Protein AF-A0A7S0Z8Y3-F1 (afdb_monomer_lite)

Sequence (112 aa):
NIHMQAAPSQAEALFKQFKEKKEKLATQNKVSIMDKYGDASAGKALPDGLALGQTEQYVEYDRAGRVIKGNERPVAKSCYEEDVYLQNHTSVWGSFWHSGSWGYACCKQLVK

Structure (mmCIF, N/CA/C/O backbone):
data_AF-A0A7S0Z8Y3-F1
#
_entry.id   AF-A0A7S0Z8Y3-F1
#
loop_
_atom_site.group_PDB
_atom_site.id
_atom_site.type_symbol
_atom_site.label_atom_id
_atom_site.label_alt_id
_atom_site.label_comp_id
_atom_site.label_asym_id
_atom_site.label_entity_id
_atom_site.label_seq_id
_atom_site.pdbx_PDB_ins_code
_atom_site.Cartn_x
_atom_site.Cartn_y
_atom_site.Cartn_z
_atom_site.occupancy
_atom_site.B_iso_or_equiv
_atom_site.auth_seq_id
_atom_site.auth_comp_id
_atom_site.auth_asym_id
_atom_site.auth_atom_id
_atom_site.pdbx_PDB_model_num
ATOM 1 N N . ASN A 1 1 ? -35.859 22.008 34.955 1.00 57.44 1 ASN A N 1
ATOM 2 C CA . ASN A 1 1 ? -36.141 21.754 36.383 1.00 57.44 1 ASN A CA 1
ATOM 3 C C . ASN A 1 1 ? -37.126 20.602 36.505 1.00 57.44 1 ASN A C 1
ATOM 5 O O . ASN A 1 1 ? -38.321 20.838 36.441 1.00 57.44 1 ASN A O 1
ATOM 9 N N . ILE A 1 2 ? -36.628 19.364 36.599 1.00 68.12 2 ILE A N 1
ATOM 10 C CA . ILE A 1 2 ? -37.444 18.181 36.924 1.00 68.12 2 ILE A CA 1
ATOM 11 C C . ILE A 1 2 ? -37.258 17.915 38.416 1.00 68.12 2 ILE A C 1
ATOM 13 O O . ILE A 1 2 ? -36.125 17.803 38.877 1.00 68.12 2 ILE A O 1
ATOM 17 N N . HIS A 1 3 ? -38.356 17.859 39.169 1.00 73.00 3 HIS A N 1
ATOM 18 C CA . HIS A 1 3 ? -38.329 17.672 40.617 1.00 73.00 3 HIS A CA 1
ATOM 19 C C . HIS A 1 3 ? -38.736 16.238 40.967 1.00 73.00 3 HIS A C 1
ATOM 21 O O . HIS A 1 3 ? -39.883 15.841 40.761 1.00 73.00 3 HIS A O 1
ATOM 27 N N . MET A 1 4 ? -37.791 15.464 41.506 1.00 76.88 4 MET A N 1
ATOM 28 C CA . M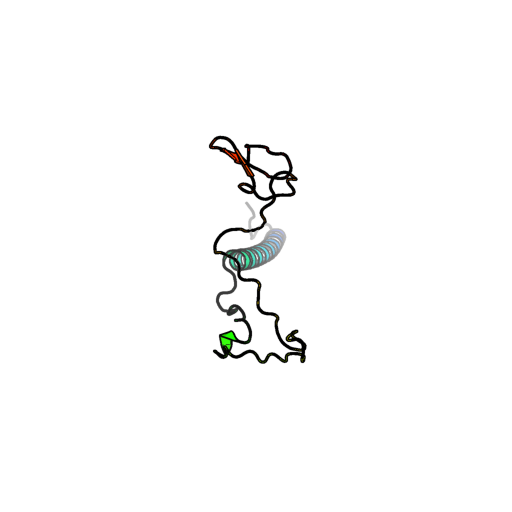ET A 1 4 ? -37.921 14.015 41.716 1.00 76.88 4 MET A CA 1
ATOM 29 C C . MET A 1 4 ? -39.116 13.630 42.601 1.00 76.88 4 MET A C 1
ATOM 31 O O . MET A 1 4 ? -39.765 12.622 42.352 1.00 76.88 4 MET A O 1
ATOM 35 N N . GLN A 1 5 ? -39.439 14.457 43.598 1.00 81.56 5 GLN A N 1
ATOM 36 C CA . GLN A 1 5 ? -40.572 14.218 44.498 1.00 81.56 5 GLN A CA 1
ATOM 37 C C . GLN A 1 5 ? -41.906 14.742 43.943 1.00 81.56 5 GLN A C 1
ATOM 39 O O . GLN A 1 5 ? -42.955 14.300 44.392 1.00 81.56 5 GLN A O 1
ATOM 44 N N . ALA A 1 6 ? -41.884 15.681 42.986 1.00 81.62 6 ALA A N 1
ATOM 45 C CA . ALA A 1 6 ? -43.109 16.303 42.467 1.00 81.62 6 ALA A CA 1
ATOM 46 C C . ALA A 1 6 ? -43.652 15.581 41.225 1.00 81.62 6 ALA A C 1
ATOM 48 O O . ALA A 1 6 ? -44.850 15.612 40.970 1.00 81.62 6 ALA A O 1
ATOM 49 N N . ALA A 1 7 ? -42.778 14.921 40.459 1.00 84.81 7 ALA A N 1
ATOM 50 C CA . ALA A 1 7 ? -43.153 14.154 39.274 1.00 84.81 7 ALA A CA 1
ATOM 51 C C . ALA A 1 7 ? -42.307 12.867 39.163 1.00 84.81 7 ALA A C 1
ATOM 53 O O . ALA A 1 7 ? -41.450 12.761 38.277 1.00 84.81 7 ALA A O 1
ATOM 54 N N . PRO A 1 8 ? -42.515 11.879 40.057 1.00 85.69 8 PRO A N 1
ATOM 55 C CA . PRO A 1 8 ? -41.686 10.674 40.120 1.00 85.69 8 PRO A CA 1
ATOM 56 C C . PRO A 1 8 ? -41.764 9.827 38.841 1.00 85.69 8 PRO A C 1
ATOM 58 O O . PRO A 1 8 ? -40.740 9.335 38.376 1.00 85.69 8 PRO A O 1
ATOM 61 N N . SER A 1 9 ? -42.940 9.728 38.209 1.00 87.25 9 SER A N 1
ATOM 62 C CA . SER A 1 9 ? -43.120 8.984 36.952 1.00 87.25 9 SER A CA 1
ATOM 63 C C . SER A 1 9 ? -42.338 9.596 35.783 1.00 87.25 9 SER A C 1
ATOM 65 O O . SER A 1 9 ? -41.715 8.880 34.999 1.00 87.25 9 SER A O 1
ATOM 67 N N . GLN A 1 10 ? -42.314 10.930 35.683 1.00 86.25 10 GLN A N 1
ATOM 68 C CA . GLN A 1 10 ? -41.545 11.643 34.663 1.00 86.25 10 GLN A CA 1
ATOM 69 C C . GLN A 1 10 ? -40.037 11.492 34.897 1.00 86.25 10 GLN A C 1
ATOM 71 O O . GLN A 1 10 ? -39.285 11.265 33.947 1.00 86.25 10 GLN A O 1
ATOM 76 N N . ALA A 1 11 ? -39.591 11.580 36.154 1.00 87.25 11 ALA A N 1
ATOM 77 C CA . ALA A 1 11 ? -38.193 11.360 36.518 1.00 87.25 11 ALA A CA 1
ATOM 78 C C . ALA A 1 11 ? -37.737 9.923 36.198 1.00 87.25 11 ALA A C 1
ATOM 80 O O . ALA A 1 11 ? -36.648 9.731 35.656 1.00 87.25 11 ALA A O 1
ATOM 81 N N . GLU A 1 12 ? -38.583 8.921 36.455 1.00 87.62 12 GLU A N 1
ATOM 82 C CA . GLU A 1 12 ? -38.296 7.516 36.144 1.00 87.62 12 GLU A CA 1
ATOM 83 C C . GLU A 1 12 ? -38.178 7.267 34.630 1.00 87.62 12 GLU A C 1
ATOM 85 O O . GLU A 1 12 ? -37.242 6.601 34.177 1.00 87.62 12 GLU A O 1
ATOM 90 N N . ALA A 1 13 ? -39.082 7.841 33.828 1.00 89.69 13 ALA A N 1
ATOM 91 C CA . ALA A 1 13 ? -39.031 7.732 32.370 1.00 89.69 13 ALA A CA 1
ATOM 92 C C . ALA A 1 13 ? -37.743 8.349 31.793 1.00 89.69 13 ALA A C 1
ATOM 94 O O . ALA A 1 13 ? -37.077 7.737 30.954 1.00 89.69 13 ALA A O 1
ATOM 95 N N . LEU A 1 14 ? -37.346 9.527 32.285 1.00 89.44 14 LEU A N 1
ATOM 96 C CA . LEU A 1 14 ? -36.094 10.175 31.885 1.00 89.44 14 LEU A CA 1
ATOM 97 C C . LEU A 1 14 ? -34.863 9.367 32.313 1.00 89.44 14 LEU A C 1
ATOM 99 O O . LEU A 1 14 ? -33.893 9.279 31.560 1.00 89.44 14 LEU A O 1
ATOM 103 N N . PHE A 1 15 ? -34.903 8.738 33.488 1.00 90.38 15 PHE A N 1
ATOM 104 C CA . PHE A 1 15 ? -33.818 7.886 33.967 1.00 90.38 15 PHE A CA 1
ATOM 105 C C . PHE A 1 15 ? -33.629 6.633 33.098 1.00 90.38 15 PHE A C 1
ATOM 107 O O . PHE A 1 15 ? -32.495 6.285 32.760 1.00 90.38 15 PHE A O 1
ATOM 114 N N . LYS A 1 16 ? -34.728 5.990 32.679 1.00 92.69 16 LYS A N 1
ATOM 115 C CA . LYS A 1 16 ? -34.699 4.866 31.726 1.00 92.69 16 LYS A CA 1
ATOM 116 C C . LYS A 1 16 ? -34.067 5.284 30.395 1.00 92.69 16 LYS A C 1
ATOM 118 O O . LYS A 1 16 ? -33.100 4.664 29.956 1.00 92.69 16 LYS A O 1
ATOM 123 N N . GLN A 1 17 ? -34.512 6.406 29.825 1.00 93.31 17 GLN A N 1
ATOM 124 C CA . GLN A 1 17 ? -33.933 6.953 28.591 1.00 93.31 17 GLN A CA 1
ATOM 125 C C . GLN A 1 17 ? -32.447 7.309 28.738 1.00 93.31 17 GLN A C 1
ATOM 127 O O . GLN A 1 17 ? -31.660 7.112 27.811 1.00 93.31 17 GLN A O 1
ATOM 132 N N . PHE A 1 18 ? -32.043 7.843 29.893 1.00 94.38 18 PHE A N 1
ATOM 133 C CA . PHE A 1 18 ? -30.644 8.162 30.166 1.00 94.38 18 PHE A CA 1
ATOM 134 C C . PHE A 1 18 ? -29.771 6.904 30.199 1.00 94.38 18 PHE A C 1
ATOM 136 O O . PHE A 1 18 ? -28.700 6.901 29.592 1.00 94.38 18 PHE A O 1
ATOM 143 N N . LYS A 1 19 ? -30.232 5.827 30.851 1.00 95.00 19 LYS A N 1
ATOM 144 C CA . LYS A 1 19 ? -29.523 4.539 30.862 1.00 95.00 19 LYS A CA 1
ATOM 145 C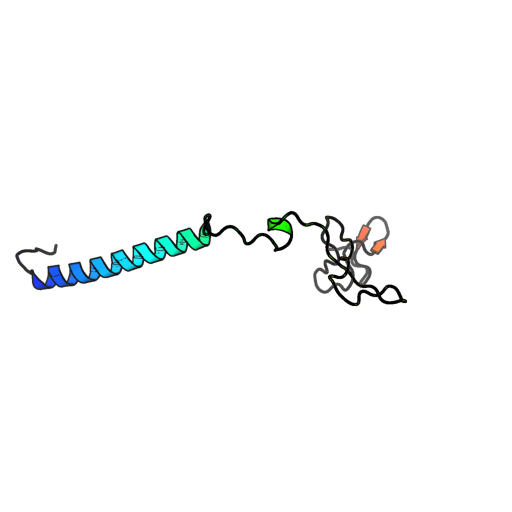 C . LYS A 1 19 ? -29.318 3.996 29.450 1.00 95.00 19 LYS A C 1
ATOM 147 O O . LYS A 1 19 ? -28.181 3.715 29.079 1.00 95.00 19 LYS A O 1
ATOM 152 N N . GLU A 1 20 ? -30.375 3.955 28.642 1.00 95.75 20 GLU A N 1
ATOM 153 C CA . GLU A 1 20 ? -30.292 3.485 27.253 1.00 95.75 20 GLU A CA 1
ATOM 154 C C . GLU A 1 20 ? -29.316 4.320 26.411 1.00 95.75 20 GLU A C 1
ATOM 156 O O . GLU A 1 20 ? -28.516 3.781 25.645 1.00 95.75 20 GLU A O 1
ATOM 161 N N . LYS A 1 21 ? -29.347 5.653 26.550 1.00 95.06 21 LYS A N 1
ATOM 162 C CA . LYS A 1 21 ? -28.418 6.544 25.835 1.00 95.06 21 LYS A CA 1
ATOM 163 C C . LYS A 1 21 ? -26.974 6.353 26.294 1.00 95.06 21 LYS A C 1
ATOM 165 O O . LYS A 1 21 ? -26.069 6.385 25.463 1.00 95.06 21 LYS A O 1
ATOM 170 N N . LYS A 1 22 ? -26.753 6.137 27.593 1.00 96.12 22 LYS A N 1
ATOM 171 C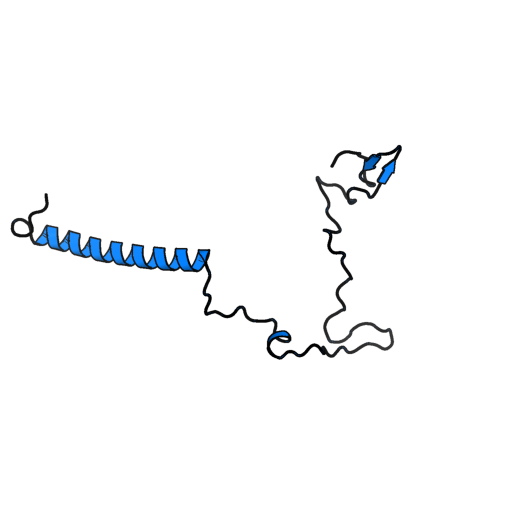 CA . LYS A 1 22 ? -25.423 5.887 28.160 1.00 96.12 22 LYS A CA 1
ATOM 172 C C . LYS A 1 22 ? -24.823 4.588 27.623 1.00 96.12 22 LYS A C 1
ATOM 174 O O . LYS A 1 22 ? -23.655 4.582 27.244 1.00 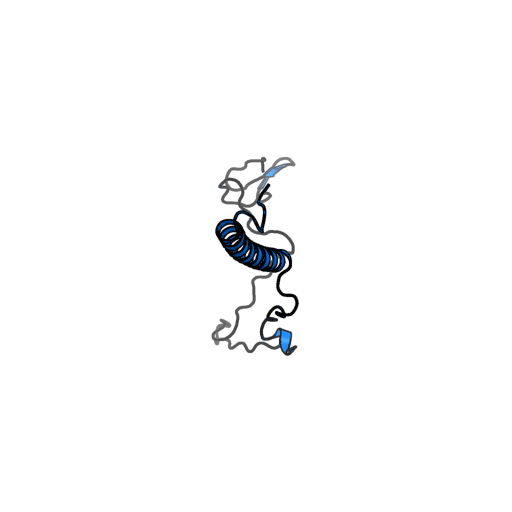96.12 22 LYS A O 1
ATOM 179 N N . GLU A 1 23 ? -25.614 3.519 27.555 1.00 96.00 23 GLU A N 1
ATOM 180 C CA . GLU A 1 23 ? -25.175 2.237 26.993 1.00 96.00 23 GLU A CA 1
ATOM 181 C C . GLU A 1 23 ? -24.826 2.368 25.507 1.00 96.00 23 GLU A C 1
ATOM 183 O O . GLU A 1 23 ? -23.743 1.954 25.098 1.00 96.00 23 GLU A O 1
ATOM 188 N N . LYS A 1 24 ? -25.677 3.039 24.717 1.00 95.88 24 LYS A N 1
ATOM 189 C CA . LYS A 1 24 ? -25.413 3.308 23.292 1.00 95.88 24 LYS A CA 1
ATOM 190 C C . LYS A 1 24 ? -24.144 4.139 23.068 1.00 95.88 24 LYS A C 1
ATOM 192 O O . LYS A 1 24 ? -23.379 3.849 22.155 1.00 95.88 24 LYS A O 1
ATOM 197 N N . LEU A 1 25 ? -23.892 5.152 23.897 1.00 95.44 25 LEU A N 1
ATOM 198 C CA . LEU A 1 25 ? -22.659 5.943 23.814 1.00 95.44 25 LEU A CA 1
ATOM 199 C C . LEU A 1 25 ? -21.420 5.119 24.180 1.00 95.44 25 LEU A C 1
ATOM 201 O O . LEU A 1 25 ? -20.386 5.239 23.527 1.00 95.44 25 LEU A O 1
ATOM 205 N N . ALA A 1 26 ? -21.514 4.262 25.199 1.00 94.81 26 ALA A N 1
ATOM 206 C CA . ALA A 1 26 ? -20.407 3.397 25.595 1.00 94.81 26 ALA A CA 1
ATOM 207 C C . ALA A 1 26 ? -20.038 2.400 24.485 1.00 94.81 26 ALA A C 1
ATOM 209 O O . ALA A 1 26 ? -18.852 2.207 24.207 1.00 94.81 26 ALA A O 1
ATOM 210 N N . THR A 1 27 ? -21.032 1.806 23.813 1.00 94.25 27 THR A N 1
ATOM 211 C CA . THR A 1 27 ? -20.777 0.898 22.686 1.00 94.25 27 THR A CA 1
ATOM 212 C C . THR A 1 27 ? -20.194 1.633 21.482 1.00 94.25 27 THR A C 1
ATOM 214 O O . THR A 1 27 ? -19.199 1.169 20.932 1.00 94.25 27 THR A O 1
ATOM 217 N N . GLN A 1 28 ? -20.728 2.805 21.122 1.00 94.81 28 GLN A N 1
ATOM 218 C CA . GLN A 1 28 ? -20.181 3.632 20.038 1.00 94.81 28 GLN A CA 1
ATOM 219 C C . GLN A 1 28 ? -18.728 4.044 20.294 1.00 94.81 28 GLN A C 1
ATOM 221 O O . GLN A 1 28 ? -17.897 3.944 19.394 1.00 94.81 28 GLN A O 1
ATOM 226 N N . ASN A 1 29 ? -18.395 4.443 21.524 1.00 92.25 29 ASN A N 1
ATOM 227 C CA . ASN A 1 29 ? -17.019 4.780 21.888 1.00 92.25 29 ASN A CA 1
ATOM 228 C C . ASN A 1 29 ? -16.089 3.568 21.771 1.00 92.25 29 ASN A C 1
ATOM 230 O O . ASN A 1 29 ? -14.992 3.695 21.231 1.00 92.25 29 ASN A O 1
ATOM 234 N N . LYS A 1 30 ? -16.528 2.386 22.226 1.00 91.00 30 LYS A N 1
ATOM 235 C CA . LYS A 1 30 ? -15.751 1.146 22.086 1.00 91.00 30 LYS A CA 1
ATOM 236 C C . LYS A 1 30 ? -15.481 0.818 20.615 1.00 91.00 30 LYS A C 1
ATOM 238 O O . LYS A 1 30 ? -14.342 0.515 20.276 1.00 91.00 30 LYS A O 1
ATOM 243 N N . VAL A 1 31 ? -16.502 0.911 19.760 1.00 91.06 31 VAL A N 1
ATOM 244 C CA . VAL A 1 31 ? -16.372 0.681 18.311 1.00 91.06 31 VAL A CA 1
ATOM 245 C C . VAL A 1 31 ? -15.428 1.706 17.686 1.00 91.06 31 VAL A C 1
ATOM 247 O O . VAL A 1 31 ? -14.477 1.318 17.025 1.00 91.06 31 VAL A O 1
ATOM 250 N N . SER A 1 32 ? -15.584 3.001 17.986 1.00 91.69 32 SER A N 1
ATOM 251 C CA . SER A 1 32 ? -14.700 4.032 17.427 1.00 91.69 32 SER A CA 1
ATOM 252 C C . SER A 1 32 ? -13.235 3.860 17.835 1.00 91.69 32 SER A C 1
ATOM 254 O O . SER A 1 32 ? -12.355 4.197 17.045 1.00 91.69 32 SER A O 1
ATOM 256 N N . ILE A 1 33 ? -12.959 3.409 19.062 1.00 89.44 33 ILE A N 1
ATOM 257 C CA . ILE A 1 33 ? -11.589 3.134 19.512 1.00 89.44 33 ILE A CA 1
ATOM 258 C C . ILE A 1 33 ? -11.049 1.898 18.783 1.00 89.44 33 ILE A C 1
ATOM 260 O O . ILE A 1 33 ? -9.921 1.938 18.295 1.00 89.44 33 ILE A O 1
ATOM 264 N N . MET A 1 34 ? -11.865 0.848 18.650 1.00 87.50 34 MET A N 1
ATOM 265 C CA . MET A 1 34 ? -11.513 -0.372 17.920 1.00 87.50 34 MET A CA 1
ATOM 266 C C . MET A 1 34 ? -11.214 -0.097 16.441 1.00 87.50 34 MET A C 1
ATOM 268 O O . MET A 1 34 ? -10.218 -0.585 15.928 1.00 87.50 34 MET A O 1
ATOM 272 N N . ASP A 1 35 ? -12.008 0.732 15.766 1.00 86.69 35 ASP A N 1
ATOM 273 C CA . ASP A 1 35 ? -11.795 1.050 14.348 1.00 86.69 35 ASP A CA 1
ATOM 274 C C . ASP A 1 35 ? -10.532 1.894 14.126 1.00 86.69 35 ASP A C 1
ATOM 276 O O . ASP A 1 35 ? -9.836 1.734 13.125 1.00 86.69 35 ASP A O 1
ATOM 280 N N . LYS A 1 36 ? -10.217 2.805 15.059 1.00 87.94 36 LYS A N 1
ATOM 281 C CA . LYS A 1 36 ? -9.052 3.698 14.942 1.00 87.94 36 LYS A CA 1
ATOM 282 C C . LYS A 1 36 ? -7.735 3.011 15.275 1.00 87.94 36 LYS A C 1
ATOM 284 O O . LYS A 1 36 ? -6.724 3.310 14.645 1.00 87.94 36 LYS A O 1
ATOM 289 N N . TYR A 1 37 ? -7.732 2.161 16.296 1.00 84.44 37 TYR A N 1
ATOM 290 C CA . TYR A 1 37 ? -6.503 1.587 16.846 1.00 84.44 37 TYR A CA 1
ATOM 291 C C . TYR A 1 37 ? -6.380 0.082 16.600 1.00 84.44 37 TYR A C 1
ATOM 293 O O . TYR A 1 37 ? -5.297 -0.473 16.782 1.00 84.44 37 TYR A O 1
ATOM 301 N N . GLY A 1 38 ? -7.449 -0.565 16.135 1.00 79.44 38 GLY A N 1
ATOM 302 C CA . GLY A 1 38 ? -7.521 -2.012 16.007 1.00 79.44 38 GLY A CA 1
ATOM 303 C C . GLY A 1 38 ? -7.507 -2.711 17.364 1.00 79.44 38 GLY A C 1
ATOM 304 O O . GLY A 1 38 ? -7.369 -2.097 18.425 1.00 79.44 38 GLY A O 1
ATOM 305 N N . ASP A 1 39 ? -7.619 -4.032 17.322 1.00 77.94 39 ASP A N 1
ATOM 306 C CA . ASP A 1 39 ? -7.360 -4.865 18.484 1.00 77.94 39 ASP A CA 1
ATOM 307 C C . ASP A 1 39 ? -5.873 -5.239 18.497 1.00 77.94 39 ASP A C 1
ATOM 309 O O . ASP A 1 39 ? -5.415 -6.041 17.687 1.00 77.94 39 ASP A O 1
ATOM 313 N N . ALA A 1 40 ? -5.101 -4.653 19.415 1.00 66.25 40 ALA A N 1
ATOM 314 C CA . ALA A 1 40 ? -3.687 -4.990 19.585 1.00 66.25 40 ALA A CA 1
ATOM 315 C C . ALA A 1 40 ? -3.471 -6.435 20.083 1.00 66.25 40 ALA A C 1
ATOM 317 O O . ALA A 1 40 ? -2.365 -6.961 19.964 1.00 66.25 40 ALA A O 1
ATOM 318 N N . SER A 1 41 ? -4.510 -7.069 20.643 1.00 64.56 41 SER A N 1
ATOM 319 C CA . SER A 1 41 ? -4.484 -8.464 21.098 1.00 64.56 41 SER A CA 1
ATOM 320 C C . SER A 1 41 ? -4.911 -9.456 20.016 1.00 64.56 41 SER A C 1
ATOM 322 O O . SER A 1 41 ? -4.509 -10.620 20.065 1.00 64.56 41 SER A O 1
ATOM 324 N N . ALA A 1 42 ? -5.639 -8.992 18.993 1.00 63.91 42 ALA A N 1
ATOM 325 C CA . ALA A 1 42 ? -5.794 -9.727 17.748 1.00 63.91 42 ALA A CA 1
ATOM 326 C C . ALA A 1 42 ? -4.464 -9.632 16.998 1.00 63.91 42 ALA A C 1
ATOM 328 O O . ALA A 1 42 ? -4.273 -8.791 16.118 1.00 63.91 42 ALA A O 1
ATOM 329 N N . GLY A 1 43 ? -3.503 -10.463 17.411 1.00 62.78 43 GLY A N 1
ATOM 330 C CA . GLY A 1 43 ? -2.236 -10.610 16.716 1.00 62.78 43 GLY A CA 1
ATOM 331 C C . GLY A 1 43 ? -2.532 -10.721 15.228 1.00 62.78 43 GLY A C 1
ATOM 332 O O . GLY A 1 43 ? -3.296 -11.596 14.820 1.00 62.78 43 GLY A O 1
ATOM 333 N N . LYS A 1 44 ? -2.004 -9.778 14.434 1.00 65.31 44 LYS A N 1
ATOM 334 C CA . LYS A 1 44 ? -2.090 -9.842 12.972 1.00 65.31 44 LYS A CA 1
ATOM 335 C C . LYS A 1 44 ? -1.727 -11.268 12.603 1.00 65.31 44 LYS A C 1
ATOM 337 O O . LYS A 1 44 ? -0.631 -11.682 12.969 1.00 65.31 44 LYS A O 1
ATOM 342 N N . ALA A 1 45 ? -2.642 -12.009 11.979 1.00 65.88 45 ALA A N 1
ATOM 343 C CA . ALA A 1 45 ? -2.351 -13.367 11.550 1.00 65.88 45 ALA A CA 1
ATOM 344 C C . ALA A 1 45 ? -1.094 -13.279 10.686 1.00 65.88 45 ALA A C 1
ATOM 346 O O . ALA A 1 45 ? -1.118 -12.692 9.600 1.00 65.88 45 ALA A O 1
ATOM 347 N N . LEU A 1 46 ? 0.038 -13.719 11.242 1.00 62.16 46 LEU A N 1
ATOM 348 C CA . LEU A 1 46 ? 1.268 -13.762 10.483 1.00 62.16 46 LEU A CA 1
ATOM 349 C C . LEU A 1 46 ? 0.989 -14.727 9.329 1.00 62.16 46 LEU A C 1
ATOM 351 O O . LEU A 1 46 ? 0.345 -15.750 9.566 1.00 62.16 46 LEU A O 1
ATOM 355 N N . PRO A 1 47 ? 1.423 -14.415 8.097 1.00 66.81 47 PRO A N 1
ATOM 356 C CA . PRO A 1 47 ? 1.283 -15.359 6.996 1.00 66.81 47 PRO A CA 1
ATOM 357 C C . PRO A 1 47 ? 1.822 -16.724 7.442 1.00 66.81 47 PRO A C 1
ATOM 359 O O . PRO A 1 47 ? 2.850 -16.768 8.117 1.00 66.81 47 PRO A O 1
ATOM 362 N N . ASP A 1 48 ? 1.120 -17.810 7.104 1.00 64.81 48 ASP A N 1
ATOM 363 C CA . ASP A 1 48 ? 1.287 -19.134 7.736 1.00 64.81 48 ASP A CA 1
ATOM 364 C C . ASP A 1 48 ? 2.745 -19.643 7.778 1.00 64.81 48 ASP A C 1
ATOM 366 O O . ASP A 1 48 ? 3.135 -20.340 8.713 1.00 64.81 48 ASP A O 1
ATOM 370 N N . GLY A 1 49 ? 3.594 -19.245 6.822 1.00 61.19 49 GLY A N 1
ATOM 371 C CA . GLY A 1 49 ? 5.027 -19.580 6.816 1.00 61.19 49 GLY A CA 1
ATOM 372 C C . GLY A 1 49 ? 5.902 -18.738 7.760 1.00 61.19 49 GLY A C 1
ATOM 373 O O . GLY A 1 49 ? 6.932 -19.206 8.243 1.00 61.19 49 GLY A O 1
ATOM 374 N N . LEU A 1 50 ? 5.491 -17.508 8.079 1.00 61.69 50 LEU A N 1
ATOM 375 C CA . LEU A 1 50 ? 6.248 -16.580 8.924 1.00 61.69 50 LEU A CA 1
ATOM 376 C C . LEU A 1 50 ? 6.074 -16.885 10.417 1.00 61.69 50 LEU A C 1
ATOM 378 O O . LEU A 1 50 ? 7.019 -16.715 11.181 1.00 61.69 50 LEU A O 1
ATOM 382 N N . ALA A 1 51 ? 4.901 -17.383 10.825 1.00 63.94 51 ALA A N 1
ATOM 383 C CA . ALA A 1 51 ? 4.644 -17.789 12.211 1.00 63.94 51 ALA A CA 1
ATOM 384 C C . ALA A 1 51 ? 5.549 -18.950 12.663 1.00 63.94 51 ALA A C 1
ATOM 386 O O . ALA A 1 51 ? 5.971 -18.996 13.816 1.00 63.94 51 ALA A O 1
ATOM 387 N N . LEU A 1 52 ? 5.863 -19.868 11.745 1.00 66.62 52 LEU A N 1
ATOM 388 C CA . LEU A 1 52 ? 6.693 -21.049 11.998 1.00 66.62 52 LEU A CA 1
ATOM 389 C C . LEU A 1 52 ? 8.166 -20.852 11.604 1.00 66.62 52 LEU A C 1
ATOM 391 O O . LEU A 1 52 ? 8.963 -21.775 11.762 1.00 66.62 52 LEU A O 1
ATOM 395 N N . GLY A 1 53 ? 8.537 -19.675 11.081 1.00 64.62 53 GLY A N 1
ATOM 396 C CA . GLY A 1 53 ? 9.899 -19.391 10.616 1.00 64.62 53 GLY A CA 1
ATOM 397 C C . GLY A 1 53 ? 10.360 -20.275 9.450 1.00 64.62 53 GLY A C 1
ATOM 398 O O . GLY A 1 53 ? 11.559 -20.377 9.200 1.00 64.62 53 GLY A O 1
ATOM 399 N N . GLN A 1 54 ? 9.431 -20.930 8.749 1.00 69.44 54 GLN A N 1
ATOM 400 C CA . GLN A 1 54 ? 9.741 -21.804 7.625 1.00 69.44 54 GLN A CA 1
ATOM 401 C C . GLN A 1 54 ? 9.809 -20.975 6.343 1.00 69.44 54 GLN A C 1
ATOM 403 O O . GLN A 1 54 ? 8.814 -20.409 5.894 1.00 69.44 54 GLN A O 1
ATOM 408 N N . THR A 1 55 ? 11.000 -20.898 5.753 1.00 67.19 55 THR A N 1
ATOM 409 C CA . THR A 1 55 ? 11.241 -20.186 4.488 1.00 67.19 55 THR A CA 1
ATOM 410 C C . THR A 1 55 ? 11.185 -21.101 3.266 1.00 67.19 55 THR A C 1
ATOM 412 O O . THR A 1 55 ? 11.159 -20.614 2.137 1.00 67.19 55 THR A O 1
ATOM 415 N N . GLU A 1 56 ? 11.171 -22.420 3.468 1.00 70.56 56 GLU A N 1
ATOM 416 C CA . GLU A 1 56 ? 11.189 -23.403 2.389 1.00 70.56 56 GLU A CA 1
ATOM 417 C C . GLU A 1 56 ? 9.772 -23.685 1.890 1.00 70.56 56 GLU A C 1
ATOM 419 O O . GLU A 1 56 ? 8.939 -24.253 2.595 1.00 70.56 56 GLU A O 1
ATOM 424 N N . GLN A 1 57 ? 9.499 -23.305 0.644 1.00 71.44 57 GLN A N 1
ATOM 425 C CA . GLN A 1 57 ? 8.247 -23.614 -0.032 1.00 71.44 57 GLN A CA 1
ATOM 426 C C . GLN A 1 57 ? 8.516 -24.675 -1.101 1.00 71.44 57 GLN A C 1
ATOM 428 O O . GLN A 1 57 ? 9.328 -24.470 -2.002 1.00 71.44 57 GLN A O 1
ATOM 433 N N . TYR A 1 58 ? 7.858 -25.829 -0.990 1.00 77.75 58 TYR A N 1
ATOM 434 C CA . TYR A 1 58 ? 7.999 -26.913 -1.960 1.00 77.75 58 TYR A CA 1
ATOM 435 C C . TYR A 1 58 ? 7.362 -26.525 -3.303 1.00 77.75 58 TYR A C 1
ATOM 437 O O . TYR A 1 58 ? 6.210 -26.085 -3.340 1.00 77.75 58 TYR A O 1
ATOM 445 N N . VAL A 1 59 ? 8.110 -26.695 -4.397 1.00 82.62 59 VAL A N 1
ATOM 446 C CA . VAL A 1 59 ? 7.661 -26.393 -5.764 1.00 82.62 59 VAL A CA 1
ATOM 447 C C . VAL A 1 59 ? 7.973 -27.577 -6.678 1.00 82.62 59 VAL A C 1
ATOM 449 O O . VAL A 1 59 ? 9.122 -28.007 -6.775 1.00 82.62 59 VAL A O 1
ATOM 452 N N . GLU A 1 60 ? 6.953 -28.095 -7.361 1.00 86.69 60 GLU A N 1
ATOM 453 C CA . GLU A 1 60 ? 7.089 -29.151 -8.370 1.00 86.69 60 GLU A CA 1
ATOM 454 C C . GLU A 1 60 ? 7.177 -28.519 -9.766 1.00 86.69 60 GLU A C 1
ATOM 456 O O . GLU A 1 60 ? 6.355 -27.669 -10.123 1.00 86.69 60 GLU A O 1
ATOM 461 N N . TYR A 1 61 ? 8.152 -28.953 -10.567 1.00 87.12 61 TYR A N 1
ATOM 462 C CA . TYR A 1 61 ? 8.361 -28.478 -11.935 1.00 87.12 61 TYR A CA 1
ATOM 463 C C . TYR A 1 61 ? 8.067 -29.577 -12.958 1.00 87.12 61 TYR A C 1
ATOM 465 O O . TYR A 1 61 ? 8.416 -30.740 -12.759 1.00 87.12 61 TYR A O 1
ATOM 473 N N . ASP A 1 62 ? 7.478 -29.190 -14.086 1.00 88.75 62 ASP A N 1
ATOM 474 C CA . ASP A 1 62 ? 7.375 -30.036 -15.274 1.00 88.75 62 ASP A CA 1
ATOM 475 C C . ASP A 1 62 ? 8.752 -30.228 -15.936 1.00 88.75 62 ASP A C 1
ATOM 477 O O . ASP A 1 62 ? 9.681 -29.446 -15.714 1.00 88.75 62 ASP A O 1
ATOM 481 N N . ARG A 1 63 ? 8.880 -31.207 -16.841 1.00 86.00 63 ARG A N 1
ATOM 482 C CA . ARG A 1 63 ? 10.072 -31.406 -17.689 1.00 86.00 63 ARG A CA 1
ATOM 483 C C . ARG A 1 63 ? 10.450 -30.151 -18.484 1.00 86.00 63 ARG A C 1
ATOM 485 O O . ARG A 1 63 ? 11.618 -29.963 -18.802 1.00 86.00 63 ARG A O 1
ATOM 492 N N . ALA A 1 64 ? 9.471 -29.300 -18.795 1.00 88.88 64 ALA A N 1
ATOM 493 C CA . ALA A 1 64 ? 9.663 -28.013 -19.464 1.00 88.88 64 ALA A CA 1
ATOM 494 C C . ALA A 1 64 ? 10.004 -26.846 -18.507 1.00 88.88 64 ALA A C 1
ATOM 496 O O . ALA A 1 64 ? 10.131 -25.712 -18.963 1.00 88.88 64 ALA A O 1
ATOM 497 N N . GLY A 1 65 ? 10.109 -27.088 -17.195 1.00 82.19 65 GLY A N 1
ATOM 498 C CA . GLY A 1 65 ? 10.435 -26.073 -16.186 1.00 82.19 65 GLY A CA 1
ATOM 499 C C . GLY A 1 65 ? 9.262 -25.191 -15.740 1.00 82.19 65 GLY A C 1
ATOM 500 O O . GLY A 1 65 ? 9.480 -24.193 -15.057 1.00 82.19 65 GLY A O 1
ATOM 501 N N . ARG A 1 66 ? 8.019 -25.533 -16.108 1.00 83.69 66 ARG A N 1
ATOM 502 C CA . ARG A 1 66 ? 6.808 -24.835 -15.634 1.00 83.69 66 ARG A CA 1
ATOM 503 C C . ARG A 1 66 ? 6.428 -25.329 -14.243 1.00 83.69 66 ARG A C 1
ATOM 505 O O . ARG A 1 66 ? 6.589 -26.513 -13.962 1.00 83.69 66 ARG A O 1
ATOM 512 N N . VAL A 1 67 ? 5.914 -24.446 -13.392 1.00 84.25 67 VAL A N 1
ATOM 513 C CA . VAL A 1 67 ? 5.453 -24.815 -12.047 1.00 84.25 67 VAL A CA 1
ATOM 514 C C . VAL A 1 67 ? 4.134 -25.584 -12.161 1.00 84.25 67 VAL A C 1
ATOM 516 O O . VAL A 1 67 ? 3.170 -25.071 -12.719 1.00 84.25 67 VAL A O 1
ATOM 519 N N . ILE A 1 68 ? 4.100 -26.821 -11.659 1.00 81.62 68 ILE A N 1
ATOM 520 C CA . ILE A 1 68 ? 2.889 -27.664 -11.606 1.00 81.62 68 ILE A CA 1
ATOM 521 C C . ILE A 1 68 ? 2.179 -27.475 -10.262 1.00 81.62 68 ILE A C 1
ATOM 523 O O . ILE A 1 68 ? 0.950 -27.452 -10.194 1.00 81.62 68 ILE A O 1
ATOM 527 N N . LYS A 1 69 ? 2.956 -27.346 -9.182 1.00 78.00 69 LYS A N 1
ATOM 528 C CA . LYS A 1 69 ? 2.450 -27.250 -7.814 1.00 78.00 69 LYS A CA 1
ATOM 529 C C . LYS A 1 69 ? 3.348 -26.340 -6.989 1.00 78.00 69 LYS A C 1
ATOM 531 O O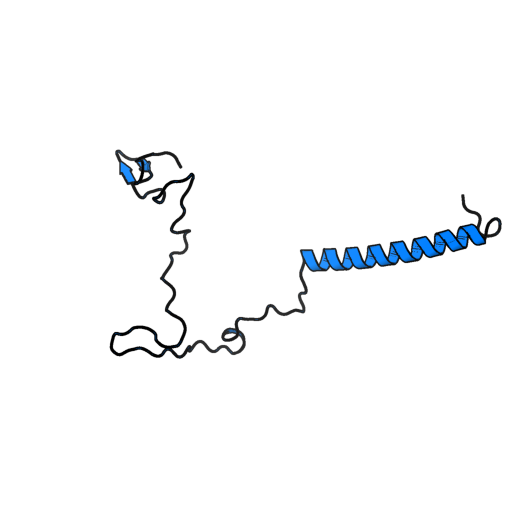 . LYS A 1 69 ? 4.567 -26.475 -7.040 1.00 78.00 69 LYS A O 1
ATOM 536 N N . GLY A 1 70 ? 2.738 -25.451 -6.213 1.00 76.00 70 GLY A N 1
ATOM 537 C CA . GLY A 1 70 ? 3.432 -24.418 -5.444 1.00 76.00 70 GLY A CA 1
ATOM 538 C C . GLY A 1 70 ? 3.197 -23.023 -6.019 1.00 76.00 70 GLY A C 1
ATOM 539 O O . GLY A 1 70 ? 2.507 -22.861 -7.024 1.00 76.00 70 GLY A O 1
ATOM 540 N N . ASN A 1 71 ? 3.751 -22.010 -5.356 1.00 71.12 71 ASN A N 1
ATOM 541 C CA . ASN A 1 71 ? 3.623 -20.628 -5.803 1.00 71.12 71 ASN A CA 1
ATOM 542 C C . ASN A 1 71 ? 4.619 -20.344 -6.931 1.00 71.12 71 ASN A C 1
ATOM 544 O O . ASN A 1 71 ? 5.799 -20.690 -6.838 1.00 71.12 71 ASN A O 1
ATOM 548 N N . GLU A 1 72 ? 4.151 -19.676 -7.983 1.00 72.81 72 GLU A N 1
ATOM 549 C CA . GLU A 1 72 ? 5.042 -19.132 -9.001 1.00 72.81 72 GLU A CA 1
ATOM 550 C C . GLU A 1 72 ? 5.960 -18.073 -8.383 1.00 72.81 72 GLU A C 1
ATOM 552 O O . GLU A 1 72 ? 5.571 -17.332 -7.474 1.00 72.81 72 GLU A O 1
ATOM 557 N N . ARG A 1 73 ? 7.204 -18.001 -8.873 1.00 74.56 73 ARG A N 1
ATOM 558 C CA . ARG A 1 73 ? 8.136 -16.962 -8.428 1.00 74.56 73 ARG A CA 1
ATOM 559 C C . ARG A 1 73 ? 7.533 -15.601 -8.785 1.00 74.56 73 ARG A C 1
ATOM 561 O O . ARG A 1 73 ? 7.220 -15.398 -9.960 1.00 74.56 73 ARG A O 1
ATOM 568 N N . PRO A 1 74 ? 7.377 -14.675 -7.821 1.00 73.19 74 PRO A N 1
ATOM 569 C CA . PRO A 1 74 ? 6.873 -13.351 -8.136 1.00 73.19 74 PRO A CA 1
ATOM 570 C C . PRO A 1 74 ? 7.809 -12.690 -9.148 1.00 73.19 74 PRO A C 1
ATOM 572 O O . PRO A 1 74 ? 9.032 -12.834 -9.066 1.00 73.19 74 PRO A O 1
ATOM 575 N N . VAL A 1 75 ? 7.228 -11.965 -10.104 1.00 78.19 75 VAL A N 1
ATOM 576 C CA . VAL A 1 75 ? 8.002 -11.118 -11.014 1.00 78.19 75 VAL A CA 1
ATOM 577 C C . VAL A 1 75 ? 8.806 -10.144 -10.156 1.00 78.19 75 VAL A C 1
ATOM 579 O O . VAL A 1 75 ? 8.246 -9.501 -9.267 1.00 78.19 75 VAL A O 1
ATOM 582 N N . ALA A 1 76 ? 10.119 -10.076 -10.382 1.00 80.56 76 ALA A N 1
ATOM 583 C CA . ALA A 1 76 ? 10.976 -9.134 -9.678 1.00 80.56 76 ALA A CA 1
ATOM 584 C C . ALA A 1 76 ? 10.518 -7.710 -10.017 1.00 80.56 76 ALA A C 1
ATOM 586 O O . ALA A 1 76 ? 10.625 -7.294 -11.167 1.00 80.56 76 ALA A O 1
ATOM 587 N N . LYS A 1 77 ? 9.991 -6.999 -9.020 1.00 81.06 77 LYS A N 1
ATOM 588 C CA . LYS A 1 77 ? 9.599 -5.591 -9.126 1.00 81.06 77 LYS A CA 1
ATOM 589 C C . LYS A 1 77 ? 10.653 -4.728 -8.456 1.00 81.06 77 LYS A C 1
ATOM 591 O O . LYS A 1 77 ? 11.206 -5.122 -7.423 1.00 81.06 77 LYS A O 1
ATOM 596 N N . SER A 1 78 ? 10.945 -3.569 -9.032 1.00 82.31 78 SER A N 1
ATOM 597 C CA . SER A 1 78 ? 11.791 -2.585 -8.360 1.00 82.31 78 SER A CA 1
ATOM 598 C C . SER A 1 78 ? 11.056 -1.924 -7.179 1.00 82.31 78 SER A C 1
ATOM 600 O O . SER A 1 78 ? 9.863 -2.122 -6.963 1.00 82.31 78 SER A O 1
ATOM 602 N N . CYS A 1 79 ? 11.784 -1.148 -6.369 1.00 82.75 79 CYS A N 1
ATOM 603 C CA . CYS A 1 79 ? 11.223 -0.405 -5.227 1.00 82.75 79 CYS A CA 1
ATOM 604 C C . CYS A 1 79 ? 10.247 0.714 -5.658 1.00 82.75 79 CYS A C 1
ATOM 606 O O . CYS A 1 79 ? 9.541 1.284 -4.830 1.00 82.75 79 CYS A O 1
ATOM 608 N N . TYR A 1 80 ? 10.230 1.054 -6.947 1.00 79.62 80 TYR A N 1
ATOM 609 C CA . TYR A 1 80 ? 9.433 2.140 -7.499 1.00 79.62 80 TYR A CA 1
ATOM 610 C C . TYR A 1 80 ? 8.135 1.606 -8.103 1.00 79.62 80 TYR A C 1
ATOM 612 O O . TYR A 1 80 ? 8.057 0.454 -8.521 1.00 79.62 80 TYR A O 1
ATOM 620 N N . GLU A 1 81 ? 7.106 2.451 -8.151 1.00 76.38 81 GLU A N 1
ATOM 621 C CA . GLU A 1 81 ? 5.836 2.101 -8.784 1.00 76.38 81 GLU A CA 1
ATOM 622 C C . GLU A 1 81 ? 6.039 1.906 -10.294 1.00 76.38 81 GLU A C 1
ATOM 624 O O . GLU A 1 81 ? 6.255 2.858 -11.047 1.00 76.38 81 GLU A O 1
ATOM 629 N N . GLU A 1 82 ? 5.999 0.649 -10.725 1.00 78.81 82 GLU A N 1
ATOM 630 C CA . GLU A 1 82 ? 6.062 0.242 -12.128 1.00 78.81 82 GLU A CA 1
ATOM 631 C C . GLU A 1 82 ? 4.659 0.281 -12.760 1.00 78.81 82 GLU A C 1
ATOM 633 O O . GLU A 1 82 ? 3.647 0.208 -12.062 1.00 78.81 82 GLU A O 1
ATOM 638 N N . ASP A 1 83 ? 4.592 0.416 -14.088 1.00 83.19 83 ASP A N 1
ATOM 639 C CA . ASP A 1 83 ? 3.343 0.352 -14.867 1.00 83.19 83 ASP A CA 1
ATOM 640 C C . ASP A 1 83 ? 2.250 1.367 -14.466 1.00 83.19 83 ASP A C 1
ATOM 642 O O . ASP A 1 83 ? 1.051 1.103 -14.580 1.00 83.19 83 ASP A O 1
ATOM 646 N N . VAL A 1 84 ? 2.645 2.566 -14.026 1.00 82.50 84 VAL A N 1
ATOM 647 C CA . VAL A 1 84 ? 1.701 3.652 -13.717 1.00 82.50 84 VAL A CA 1
ATOM 648 C C . VAL A 1 84 ? 1.297 4.400 -14.988 1.00 82.50 84 VAL A C 1
ATOM 650 O O . VAL A 1 84 ? 2.080 5.149 -15.584 1.00 82.50 84 VAL A O 1
ATOM 653 N N . TYR A 1 85 ? 0.031 4.240 -15.364 1.00 87.31 85 TYR A N 1
ATOM 654 C CA . TYR A 1 85 ? -0.595 4.905 -16.503 1.00 87.31 85 TYR A CA 1
ATOM 655 C C . TYR A 1 85 ? -1.433 6.096 -16.029 1.00 87.31 85 TYR A C 1
ATOM 657 O O . TYR A 1 85 ? -2.520 5.929 -15.476 1.00 87.31 85 TYR A O 1
ATOM 665 N N . LEU A 1 86 ? -0.930 7.314 -16.233 1.00 83.69 86 LEU A N 1
ATOM 666 C CA . LEU A 1 86 ? -1.688 8.529 -15.926 1.00 83.69 86 LEU A CA 1
ATOM 667 C C . LEU A 1 86 ? -2.621 8.890 -17.088 1.00 83.69 86 LEU A C 1
ATOM 669 O O . LEU A 1 86 ? -2.298 8.623 -18.239 1.00 83.69 86 LEU A O 1
ATOM 673 N N . GLN A 1 87 ? -3.763 9.511 -16.780 1.00 79.38 87 GLN A N 1
ATOM 674 C CA . GLN A 1 87 ? -4.615 10.250 -17.729 1.00 79.38 87 GLN A CA 1
ATOM 675 C C . GLN A 1 87 ? -4.847 9.555 -19.094 1.00 79.38 87 GLN A C 1
ATOM 677 O O . GLN A 1 87 ? -4.762 10.181 -20.146 1.00 79.38 87 GLN A O 1
ATOM 682 N N . ASN A 1 88 ? -5.175 8.256 -19.075 1.00 84.38 88 ASN A N 1
ATOM 683 C CA . ASN A 1 88 ? -5.448 7.403 -20.249 1.00 84.38 88 ASN A CA 1
ATOM 684 C C . ASN A 1 88 ? -4.258 7.125 -21.190 1.00 84.38 88 ASN A C 1
ATOM 686 O O . ASN A 1 88 ? -4.458 6.661 -22.315 1.00 84.38 88 ASN A O 1
ATOM 690 N N . HIS A 1 89 ? -3.019 7.355 -20.761 1.00 86.50 89 HIS A N 1
ATOM 691 C CA . HIS A 1 89 ? -1.845 6.948 -21.532 1.00 86.50 89 HIS A CA 1
ATOM 692 C C . HIS A 1 89 ? -1.656 5.424 -21.507 1.00 86.50 89 HIS A C 1
ATOM 694 O O . HIS A 1 89 ? -1.791 4.796 -20.466 1.00 86.50 89 HIS A O 1
ATOM 700 N N . THR A 1 90 ? -1.284 4.816 -22.639 1.00 89.50 90 THR A N 1
ATOM 701 C CA . THR A 1 90 ? -0.969 3.370 -22.737 1.00 89.50 90 THR A CA 1
ATOM 702 C C . THR A 1 90 ? 0.514 3.065 -22.517 1.00 89.50 90 THR A C 1
ATOM 704 O O . THR A 1 90 ? 0.979 1.952 -22.746 1.00 89.50 90 THR A O 1
ATOM 707 N N . SER A 1 91 ? 1.297 4.072 -22.144 1.00 89.62 91 SER A N 1
ATOM 708 C CA . SER A 1 91 ? 2.726 3.955 -21.868 1.00 89.62 91 SER A CA 1
ATOM 709 C C . SER A 1 91 ? 3.041 4.742 -20.607 1.00 89.62 91 SER A C 1
ATOM 711 O O . SER A 1 91 ? 2.396 5.753 -20.339 1.00 89.62 91 SER A O 1
ATOM 713 N N . VAL A 1 92 ? 4.037 4.297 -19.850 1.00 90.56 92 VAL A N 1
ATOM 714 C CA . VAL A 1 92 ? 4.473 4.967 -18.619 1.00 90.56 92 VAL A CA 1
ATOM 715 C C . VAL A 1 92 ? 5.207 6.270 -18.953 1.00 90.56 92 VAL A C 1
ATOM 717 O O . VAL A 1 92 ? 5.814 6.410 -20.020 1.00 90.56 92 VAL A O 1
ATOM 720 N N . TRP A 1 93 ? 5.158 7.246 -18.052 1.00 87.62 93 TRP A N 1
ATOM 721 C CA . TRP A 1 93 ? 5.941 8.475 -18.174 1.00 87.62 93 TRP A CA 1
ATOM 722 C C . TRP A 1 93 ? 7.444 8.167 -18.197 1.00 87.62 93 TRP A C 1
ATOM 724 O O . TRP A 1 93 ? 7.929 7.411 -17.361 1.00 87.62 93 TRP A O 1
ATOM 734 N N . GLY A 1 94 ? 8.190 8.745 -19.141 1.00 88.94 94 GLY A N 1
ATOM 735 C CA . GLY A 1 94 ? 9.609 8.424 -19.344 1.00 88.94 94 GLY A CA 1
ATOM 736 C C . GLY A 1 94 ? 9.856 7.304 -20.360 1.00 88.94 94 GLY A C 1
ATOM 737 O O . GLY A 1 94 ? 11.001 7.011 -20.683 1.00 88.94 94 GLY A O 1
ATOM 738 N N . SER A 1 95 ? 8.800 6.721 -20.937 1.00 89.56 95 SER A N 1
ATOM 739 C CA . SER A 1 95 ? 8.917 5.784 -22.068 1.00 89.56 95 SER A CA 1
ATOM 740 C C . SER A 1 95 ? 9.379 6.448 -23.375 1.00 89.56 95 SER A C 1
ATOM 742 O O . SER A 1 95 ? 9.719 5.752 -24.330 1.00 89.56 95 SER A O 1
ATOM 744 N N . PHE A 1 96 ? 9.397 7.782 -23.438 1.00 90.50 96 PHE A N 1
ATOM 745 C CA . PHE A 1 96 ? 9.830 8.553 -24.601 1.00 90.50 96 PHE A CA 1
ATOM 746 C C . PHE A 1 96 ? 10.777 9.684 -24.200 1.00 90.50 96 PHE A C 1
ATOM 748 O O . PHE A 1 96 ? 10.526 10.388 -23.225 1.00 90.50 96 PHE A O 1
ATOM 755 N N . TRP A 1 97 ? 11.840 9.884 -24.981 1.00 91.00 97 TRP A N 1
ATOM 756 C CA . TRP A 1 97 ? 12.801 10.976 -24.821 1.00 91.00 97 TRP A CA 1
ATOM 757 C C . TRP A 1 97 ? 12.960 11.728 -26.135 1.00 91.00 97 TRP A C 1
ATOM 759 O O . TRP A 1 97 ? 13.211 11.121 -27.180 1.00 91.00 97 TRP A O 1
ATOM 769 N N . HIS A 1 98 ? 12.854 13.052 -26.084 1.00 91.12 98 HIS A N 1
ATOM 770 C CA . HIS A 1 98 ? 13.134 13.898 -27.233 1.00 91.12 98 HIS A CA 1
ATOM 771 C C . HIS A 1 98 ? 13.661 15.266 -26.804 1.00 91.12 98 HIS A C 1
ATOM 773 O O . HIS A 1 98 ? 13.068 15.930 -25.958 1.00 91.12 98 HIS A O 1
ATOM 779 N N . SER A 1 99 ? 14.765 15.698 -27.423 1.00 91.25 99 SER A N 1
ATOM 780 C CA . SER A 1 99 ? 15.323 17.052 -27.286 1.00 91.25 99 SER A CA 1
ATOM 781 C C . SER A 1 99 ? 15.457 17.537 -25.833 1.00 91.25 99 SER A C 1
ATOM 783 O O . SER A 1 99 ? 15.093 18.662 -25.508 1.00 91.25 99 SER A O 1
ATOM 785 N N . GLY A 1 100 ? 15.962 16.677 -24.942 1.00 93.19 100 GLY A N 1
ATOM 786 C CA . GLY A 1 100 ? 16.188 17.029 -23.534 1.00 93.19 100 GLY A CA 1
ATOM 787 C C . GLY A 1 100 ? 14.975 16.851 -22.615 1.00 93.19 100 GLY A C 1
ATOM 788 O O . GLY A 1 100 ? 15.074 17.151 -21.429 1.00 93.19 100 GLY A O 1
ATOM 789 N N . SER A 1 101 ? 13.842 16.382 -23.141 1.00 92.00 101 SER A N 1
ATOM 790 C CA . SER A 1 101 ? 12.594 16.226 -22.389 1.00 92.00 101 SER A CA 1
ATOM 791 C C . SER A 1 101 ? 12.080 14.787 -22.427 1.00 92.00 101 SER A C 1
ATOM 793 O O . SER A 1 101 ? 12.131 14.118 -23.462 1.00 92.00 101 SER A O 1
ATOM 795 N N . TRP A 1 102 ? 11.558 14.324 -21.289 1.00 92.38 102 TRP A N 1
ATOM 796 C CA . TRP A 1 102 ? 10.882 13.031 -21.153 1.00 92.38 102 TRP A CA 1
ATOM 797 C C . TRP A 1 102 ? 9.380 13.168 -21.405 1.00 92.38 102 TRP A C 1
ATOM 799 O O . TRP A 1 102 ? 8.790 14.215 -21.143 1.00 92.38 102 TRP A O 1
ATOM 809 N N . GLY A 1 103 ? 8.762 12.095 -21.890 1.00 92.75 103 GLY A N 1
ATOM 810 C CA . GLY A 1 103 ? 7.336 12.039 -22.168 1.00 92.75 103 GLY A CA 1
ATOM 811 C C . GLY A 1 103 ? 6.788 10.621 -22.292 1.00 92.75 103 GLY A C 1
ATOM 812 O O . GLY A 1 103 ? 7.440 9.639 -21.924 1.00 92.75 103 GLY A O 1
ATOM 813 N N . TYR A 1 104 ? 5.576 10.526 -22.835 1.00 92.94 104 TYR A N 1
ATOM 814 C CA . TYR A 1 104 ? 4.874 9.270 -23.100 1.00 92.94 104 TYR A CA 1
ATOM 815 C C . TYR A 1 104 ? 5.116 8.763 -24.525 1.00 92.94 104 TYR A C 1
ATOM 817 O O . TYR A 1 104 ? 4.911 9.503 -25.484 1.00 92.94 104 TYR A O 1
ATOM 825 N N . ALA A 1 105 ? 5.451 7.483 -24.700 1.00 91.00 105 ALA A N 1
ATOM 826 C CA . ALA A 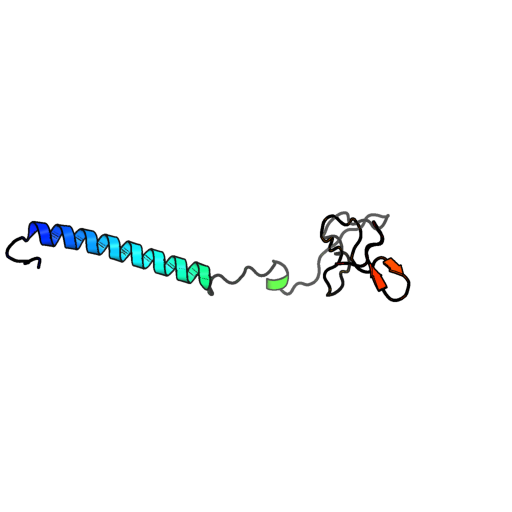1 105 ? 5.628 6.882 -26.026 1.00 91.00 105 ALA A CA 1
ATOM 827 C C . ALA A 1 105 ? 4.334 6.823 -26.854 1.00 91.00 105 ALA A C 1
ATOM 829 O O . ALA A 1 105 ? 4.392 6.977 -28.073 1.00 91.00 105 ALA A O 1
ATOM 830 N N . CYS A 1 106 ? 3.173 6.664 -26.211 1.00 89.69 106 CYS A N 1
ATOM 831 C CA . CYS A 1 106 ? 1.887 6.532 -26.901 1.00 89.69 106 CYS A CA 1
ATOM 832 C C . CYS A 1 106 ? 1.509 7.763 -27.747 1.00 89.69 106 CYS A C 1
ATOM 834 O O . CYS A 1 106 ? 1.109 7.623 -28.899 1.00 89.69 106 CYS A O 1
ATOM 836 N N . CYS A 1 107 ? 1.665 8.970 -27.201 1.00 88.19 107 CYS A N 1
ATOM 837 C CA . CYS A 1 107 ? 1.238 10.223 -27.835 1.00 88.19 107 CYS A CA 1
ATOM 838 C C . CYS A 1 107 ? 2.353 11.272 -27.943 1.00 88.19 107 CYS A C 1
ATOM 840 O O . CYS A 1 107 ? 2.094 12.387 -28.391 1.00 88.19 107 CYS A O 1
ATOM 842 N N . LYS A 1 108 ? 3.584 10.936 -27.526 1.00 88.50 108 LYS A N 1
ATOM 843 C CA . LYS A 1 108 ? 4.763 11.826 -27.494 1.00 88.50 108 LYS A CA 1
ATOM 844 C C . LYS A 1 108 ? 4.541 13.112 -26.695 1.00 88.50 108 LYS A C 1
ATOM 846 O O . LYS A 1 108 ? 5.222 14.110 -26.914 1.00 88.50 108 LYS A O 1
ATOM 851 N N . GLN A 1 109 ? 3.585 13.095 -25.769 1.00 86.06 109 GLN A N 1
ATOM 852 C CA . GLN A 1 109 ? 3.331 14.225 -24.885 1.00 86.06 109 GLN A CA 1
ATOM 853 C C . GLN A 1 109 ? 4.434 14.318 -23.836 1.00 86.06 109 GLN A C 1
ATOM 855 O O . GLN A 1 109 ? 4.831 13.309 -23.256 1.00 86.06 109 GLN A O 1
ATOM 860 N N . LEU A 1 110 ? 4.898 15.543 -23.605 1.00 88.44 110 LEU A N 1
ATOM 861 C CA . LEU A 1 110 ? 5.942 15.898 -22.643 1.00 88.44 110 LEU A CA 1
ATOM 862 C C . LEU A 1 110 ? 5.344 16.497 -21.359 1.00 88.44 110 LEU A C 1
ATOM 864 O O . LEU A 1 110 ? 6.015 17.259 -20.669 1.00 88.44 110 LEU A O 1
ATOM 868 N N . VAL A 1 111 ? 4.080 16.193 -21.042 1.00 82.94 111 VAL A N 1
ATOM 869 C CA . VAL A 1 111 ? 3.375 16.659 -19.831 1.00 82.94 111 VAL A CA 1
ATOM 870 C C . VAL A 1 111 ? 2.835 15.453 -19.069 1.00 82.94 111 VAL A C 1
ATOM 872 O O . VAL A 1 111 ? 2.256 14.585 -19.710 1.00 82.94 111 VAL A O 1
ATOM 875 N N . LYS A 1 112 ? 3.056 15.401 -17.748 1.00 78.50 112 LYS A N 1
ATOM 876 C CA . LYS A 1 112 ? 2.652 14.314 -16.837 1.00 78.50 112 LYS A CA 1
ATOM 877 C C . LYS A 1 112 ? 1.258 14.549 -16.250 1.00 78.50 112 LYS A C 1
ATOM 879 O O . LYS A 1 112 ? 0.957 15.727 -15.958 1.00 78.50 112 LYS A O 1
#

Secondary structure (DSSP, 8-state):
---TTT-HHHHHHHHHHHHHHHHHHHHHHHHHHHHHH--SSS-----HHHHTT------EE-TTS-EEESPPPPP---SS--S---TT-SS-TTSEEETTEEE-TTT-----

pLDDT: mean 82.65, std 9.96, range [57.44, 96.12]

Radius of gyration: 31.39 Å; chains: 1; bounding box: 59×53×72 Å

InterPro domains:
  IPR021715 Pre-mRNA-splicing factor SLU7 domain [PF11708] (1-95)
  IPR039974 Pre-mRNA-splicing factor SLU7 [PTHR12942] (1-112)

Organism: NCBI:txid1486918

Foldseek 3Di:
DDDCVVCVVVVVVVVVVVVVVVVVVVVVVVVVCCVVPNDPVPPPPDPPCVVVVHPDWDFDADPVGDTPDTDDDPDDDDPDDPPDDPPPAPADWQPDDDDHATGGPRPPDRDD